Protein AF-A0A947EK44-F1 (afdb_monomer_lite)

Radius of gyration: 20.07 Å; chains: 1; bounding box: 46×28×64 Å

Secondary structure (DSSP, 8-state):
-----------------------SSTTS------HHHHHHHHHHHHHHHHHHHHHHHTT-SSEEEEESTTHHHHHHHHHHHH-HHHHTTEEEEEE--S--HHHHHHHHHHHHT-----

Structure (mmCIF, N/CA/C/O backbone):
data_AF-A0A947EK44-F1
#
_entry.id   AF-A0A947EK44-F1
#
loop_
_atom_site.group_PDB
_atom_site.id
_atom_site.type_symbol
_atom_site.label_atom_id
_atom_site.label_alt_id
_atom_site.label_comp_id
_atom_site.label_asym_id
_atom_site.label_entity_id
_atom_site.label_seq_id
_atom_site.pdbx_PDB_ins_code
_atom_site.Cartn_x
_atom_site.Cartn_y
_atom_site.Cartn_z
_atom_site.occupancy
_atom_site.B_iso_or_equiv
_atom_site.auth_seq_id
_atom_site.auth_comp_id
_atom_site.auth_asym_id
_atom_site.auth_atom_id
_atom_site.pdbx_PDB_model_num
ATOM 1 N N . GLU A 1 1 ? -4.230 0.847 24.234 1.00 43.66 1 GLU A N 1
ATOM 2 C CA . GLU A 1 1 ? -4.230 0.036 22.998 1.00 43.66 1 GLU A CA 1
ATOM 3 C C . GLU A 1 1 ? -3.005 0.388 22.162 1.00 43.66 1 GLU A C 1
ATOM 5 O O . GLU A 1 1 ? -2.639 1.557 22.119 1.00 43.66 1 GLU A O 1
ATOM 10 N N . HIS A 1 2 ? -2.313 -0.596 21.581 1.00 57.69 2 HIS A N 1
ATOM 11 C CA . HIS A 1 2 ? -1.052 -0.364 20.864 1.00 57.69 2 HIS A CA 1
ATOM 12 C C . HIS A 1 2 ? -1.294 -0.260 19.351 1.00 57.69 2 HIS A C 1
ATOM 14 O O . HIS A 1 2 ? -1.312 -1.266 18.647 1.00 57.69 2 HIS A O 1
ATOM 20 N N . GLU A 1 3 ? -1.455 0.964 18.844 1.00 69.44 3 GLU A N 1
ATOM 21 C CA . GLU A 1 3 ? -1.421 1.249 17.404 1.00 69.44 3 GLU A CA 1
ATOM 22 C C . GLU A 1 3 ? 0.027 1.082 16.899 1.00 69.44 3 GLU A C 1
ATOM 24 O O . GLU A 1 3 ? 0.910 1.863 17.261 1.00 69.44 3 GLU A O 1
ATOM 29 N N . LYS A 1 4 ? 0.303 0.056 16.080 1.00 79.12 4 LYS A N 1
ATOM 30 C CA . LYS A 1 4 ? 1.635 -0.176 15.497 1.00 79.12 4 LYS A CA 1
ATOM 31 C C . LYS A 1 4 ? 1.651 0.225 14.025 1.00 79.12 4 LYS A C 1
ATOM 33 O O . LYS A 1 4 ? 1.052 -0.444 13.189 1.00 79.12 4 LYS A O 1
ATOM 38 N N . MET A 1 5 ? 2.394 1.280 13.704 1.00 79.81 5 MET A N 1
ATOM 39 C CA . MET A 1 5 ? 2.702 1.656 12.325 1.00 79.81 5 MET A CA 1
ATOM 40 C C . MET A 1 5 ? 4.006 0.977 11.897 1.00 79.81 5 MET A C 1
ATOM 42 O O . MET A 1 5 ? 4.981 0.962 12.645 1.00 79.81 5 MET A O 1
ATOM 46 N N . THR A 1 6 ? 4.023 0.353 10.720 1.00 83.19 6 THR A N 1
ATOM 47 C CA . THR A 1 6 ? 5.231 -0.251 10.139 1.00 83.19 6 THR A CA 1
ATOM 48 C C . THR A 1 6 ? 5.376 0.241 8.710 1.00 83.19 6 THR A C 1
ATOM 50 O O . THR A 1 6 ? 4.473 0.057 7.897 1.00 83.19 6 THR A O 1
ATOM 53 N N . THR A 1 7 ? 6.515 0.860 8.416 1.00 83.38 7 THR A N 1
ATOM 54 C CA . THR A 1 7 ? 6.855 1.331 7.073 1.00 83.38 7 THR A CA 1
ATOM 55 C C . THR A 1 7 ? 7.659 0.251 6.363 1.00 83.38 7 THR A C 1
ATOM 57 O O . THR A 1 7 ? 8.645 -0.245 6.903 1.00 83.38 7 THR A O 1
ATOM 60 N N . ILE A 1 8 ? 7.225 -0.133 5.162 1.00 80.31 8 ILE A N 1
ATOM 61 C CA . ILE A 1 8 ? 7.930 -1.092 4.308 1.00 80.31 8 ILE A CA 1
ATOM 62 C C . ILE A 1 8 ? 8.448 -0.315 3.106 1.00 80.31 8 ILE A C 1
ATOM 64 O O . ILE A 1 8 ? 7.663 0.208 2.316 1.00 80.31 8 ILE A O 1
ATOM 68 N N . GLU A 1 9 ? 9.767 -0.227 2.970 1.00 77.88 9 GLU A N 1
ATOM 69 C CA . GLU A 1 9 ? 10.370 0.431 1.818 1.00 77.88 9 GLU A CA 1
ATOM 70 C C . GLU A 1 9 ? 10.200 -0.419 0.561 1.00 77.88 9 GLU A C 1
ATOM 72 O O . GLU A 1 9 ? 10.350 -1.645 0.574 1.00 77.88 9 GLU A O 1
ATOM 77 N N . SER A 1 10 ? 9.875 0.246 -0.545 1.00 71.00 10 SER A N 1
ATOM 78 C CA . SER A 1 10 ? 9.596 -0.441 -1.800 1.00 71.00 10 SER A CA 1
ATOM 79 C C . SER A 1 10 ? 10.839 -0.974 -2.503 1.00 71.00 10 SER A C 1
ATOM 81 O O . SER A 1 10 ? 10.707 -1.864 -3.344 1.00 71.00 10 SER A O 1
ATOM 83 N N . ASN A 1 11 ? 12.026 -0.466 -2.140 1.00 68.31 11 ASN A N 1
ATOM 84 C CA . ASN A 1 11 ? 13.328 -0.844 -2.699 1.00 68.31 11 ASN A CA 1
ATOM 85 C C . ASN A 1 11 ? 13.314 -0.956 -4.238 1.00 68.31 11 ASN A C 1
ATOM 87 O O . ASN A 1 11 ? 13.993 -1.803 -4.819 1.00 68.31 11 ASN A O 1
ATOM 91 N N . MET A 1 12 ? 12.500 -0.131 -4.908 1.00 69.12 12 MET A N 1
ATOM 92 C CA . MET A 1 12 ? 12.421 -0.107 -6.366 1.00 69.12 12 MET A CA 1
ATOM 93 C C . MET A 1 12 ? 13.581 0.729 -6.907 1.00 69.12 12 MET A C 1
ATOM 95 O O . MET A 1 12 ? 13.712 1.913 -6.588 1.00 69.12 12 MET A O 1
ATOM 99 N N . GLU A 1 13 ? 14.436 0.113 -7.722 1.00 64.06 13 GLU A N 1
ATOM 100 C CA . GLU A 1 13 ? 15.498 0.837 -8.420 1.00 64.06 13 GLU A CA 1
ATOM 101 C C . GLU A 1 13 ? 14.883 1.734 -9.498 1.00 64.06 13 GLU A C 1
ATOM 103 O O . GLU A 1 13 ? 14.397 1.240 -10.518 1.00 64.06 13 GLU A O 1
ATOM 108 N N . HIS A 1 14 ? 14.964 3.051 -9.310 1.00 59.47 14 HIS A N 1
ATOM 109 C CA . HIS A 1 14 ? 14.685 4.024 -10.364 1.00 59.47 14 HIS A CA 1
ATOM 110 C C . HIS A 1 14 ? 15.912 4.113 -11.274 1.00 59.47 14 HIS A C 1
ATOM 112 O O . HIS A 1 14 ? 16.811 4.930 -11.069 1.00 59.47 14 HIS A O 1
ATOM 118 N N . PHE A 1 15 ? 15.995 3.213 -12.250 1.00 56.78 15 PHE A N 1
ATOM 119 C CA . PHE A 1 15 ? 17.079 3.238 -13.219 1.00 56.78 15 PHE A CA 1
ATOM 120 C C . PHE A 1 15 ? 16.821 4.365 -14.221 1.00 56.78 15 PHE A C 1
ATOM 122 O O . PHE A 1 15 ? 16.092 4.200 -15.184 1.00 56.78 15 PHE A O 1
ATOM 129 N N . HIS A 1 16 ? 17.422 5.533 -14.017 1.00 55.88 16 HIS A N 1
ATOM 130 C CA . HIS A 1 16 ? 17.462 6.550 -15.063 1.00 55.88 16 HIS A CA 1
ATOM 131 C C . HIS A 1 16 ? 18.412 6.043 -16.154 1.00 55.88 16 HIS A C 1
ATOM 133 O O . HIS A 1 16 ? 19.608 5.928 -15.876 1.00 55.88 16 HIS A O 1
ATOM 139 N N . PRO A 1 17 ? 17.951 5.713 -17.376 1.00 55.00 17 PRO A N 1
ATOM 140 C CA . PRO A 1 17 ? 18.860 5.353 -18.451 1.00 55.00 17 PRO A CA 1
ATOM 141 C C . PRO A 1 17 ? 19.593 6.623 -18.912 1.00 55.00 17 PRO A C 1
ATOM 143 O O . PRO A 1 17 ? 19.262 7.232 -19.924 1.00 55.00 17 PRO A O 1
ATOM 146 N N . SER A 1 18 ? 20.603 7.059 -18.158 1.00 48.31 18 SER A N 1
ATOM 147 C CA . SER A 1 18 ? 21.544 8.098 -18.570 1.00 48.31 18 SER A CA 1
ATOM 148 C C . SER A 1 18 ? 22.551 7.470 -19.534 1.00 48.31 18 SER A C 1
ATOM 150 O O . SER A 1 18 ? 23.689 7.173 -19.178 1.00 48.31 18 SER A O 1
ATOM 152 N N . GLY A 1 19 ? 22.092 7.164 -20.745 1.00 48.62 19 GLY A N 1
ATOM 153 C CA . GLY A 1 19 ? 22.870 6.407 -21.717 1.00 48.62 19 GLY A CA 1
ATOM 154 C C . GLY A 1 19 ? 22.330 6.574 -23.126 1.00 48.62 19 GLY A C 1
ATOM 155 O O . GLY A 1 19 ? 21.900 5.607 -23.745 1.00 48.62 19 GLY A O 1
ATOM 156 N N . GLY A 1 20 ? 22.346 7.805 -23.639 1.00 49.94 20 GLY A N 1
ATOM 157 C CA . GLY A 1 20 ? 22.209 8.023 -25.073 1.00 49.94 20 GLY A CA 1
ATOM 158 C C . GLY A 1 20 ? 23.393 7.369 -25.782 1.00 49.94 20 GLY A C 1
ATOM 159 O O . GLY A 1 20 ? 24.534 7.792 -25.602 1.00 49.94 20 GLY A O 1
ATOM 160 N N . SER A 1 21 ? 23.138 6.320 -26.565 1.00 48.97 21 SER A N 1
ATOM 161 C CA . SER A 1 21 ? 24.151 5.741 -27.447 1.00 48.97 21 SER A CA 1
ATOM 162 C C . SER A 1 21 ? 24.421 6.743 -28.568 1.00 48.97 21 SER A C 1
ATOM 164 O O . SER A 1 21 ? 23.710 6.792 -29.569 1.00 48.97 21 SER A O 1
ATOM 166 N N . GLY A 1 22 ? 25.405 7.618 -28.366 1.00 48.66 22 GLY A N 1
ATOM 167 C CA . GLY A 1 22 ? 25.953 8.434 -29.437 1.00 48.66 22 GLY A CA 1
ATOM 168 C C . GLY A 1 22 ? 26.691 7.513 -30.398 1.00 48.66 22 GLY A C 1
ATOM 169 O O . GLY A 1 22 ? 27.850 7.170 -30.170 1.00 48.66 22 GLY A O 1
ATOM 170 N N . THR A 1 23 ? 26.029 7.074 -31.466 1.00 53.22 23 THR A N 1
ATOM 171 C CA . THR A 1 23 ? 26.729 6.426 -32.572 1.00 53.22 23 THR A CA 1
ATOM 172 C C . THR A 1 23 ? 27.748 7.417 -33.137 1.00 53.22 23 THR A C 1
ATOM 174 O O . THR A 1 23 ? 27.433 8.586 -33.347 1.00 53.22 23 THR A O 1
ATOM 177 N N . ARG A 1 24 ? 28.976 6.966 -33.434 1.00 53.28 24 ARG A N 1
ATOM 178 C CA . ARG A 1 24 ? 30.007 7.793 -34.105 1.00 53.28 24 ARG A CA 1
ATOM 179 C C . ARG A 1 24 ? 29.542 8.380 -35.451 1.00 53.28 24 ARG A C 1
ATOM 181 O O . ARG A 1 24 ? 30.167 9.308 -35.954 1.00 53.28 24 ARG A O 1
ATOM 188 N N . PHE A 1 25 ? 28.451 7.863 -36.017 1.00 54.03 25 PHE A N 1
ATOM 189 C CA . PHE A 1 25 ? 27.793 8.380 -37.210 1.00 54.03 25 PHE A CA 1
ATOM 190 C C . PHE A 1 25 ? 26.606 9.277 -36.834 1.00 54.03 25 PHE A C 1
ATOM 192 O O . PHE A 1 25 ? 25.641 8.819 -36.222 1.00 54.03 25 PHE A O 1
ATOM 199 N N . LYS A 1 26 ? 26.676 10.556 -37.227 1.00 52.41 26 LYS A N 1
ATOM 200 C CA . LYS A 1 26 ? 25.555 11.506 -37.175 1.00 52.41 26 LYS A CA 1
ATOM 201 C C . LYS A 1 26 ? 24.485 11.064 -38.189 1.00 52.41 26 LYS A C 1
ATOM 203 O O . LYS A 1 26 ? 24.627 11.376 -39.365 1.00 52.41 26 LYS A O 1
ATOM 208 N N . GLY A 1 27 ? 23.451 10.334 -37.755 1.00 55.91 27 GLY A N 1
ATOM 209 C CA . GLY A 1 27 ? 22.253 10.077 -38.577 1.00 55.91 27 GLY A CA 1
ATOM 210 C C . GLY A 1 27 ? 21.755 8.630 -38.704 1.00 55.91 27 GLY A C 1
ATOM 211 O O . GLY A 1 27 ? 20.878 8.389 -39.527 1.00 55.91 27 GLY A O 1
ATOM 212 N N . GLY A 1 28 ? 22.274 7.666 -37.936 1.00 57.69 28 GLY A N 1
ATOM 213 C CA .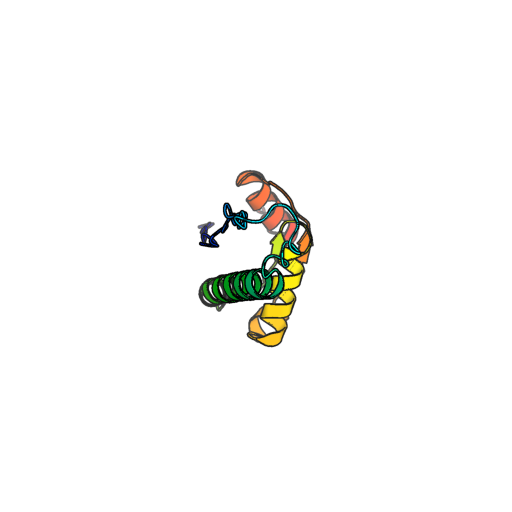 GLY A 1 28 ? 21.655 6.332 -37.859 1.00 57.69 28 GLY A CA 1
ATOM 214 C C . GLY A 1 28 ? 20.344 6.365 -37.057 1.00 57.69 28 GLY A C 1
ATOM 215 O O . GLY A 1 28 ? 20.214 7.237 -36.193 1.00 57.69 28 GLY A O 1
ATOM 216 N N . PRO A 1 29 ? 19.381 5.451 -37.295 1.00 59.12 29 PRO A N 1
ATOM 217 C CA . PRO A 1 29 ? 18.209 5.323 -36.437 1.00 59.12 29 PRO A CA 1
ATOM 218 C C . PRO A 1 29 ? 18.687 5.139 -34.997 1.00 59.12 29 PRO A C 1
ATOM 220 O O . PRO A 1 29 ? 19.404 4.188 -34.686 1.00 59.12 29 PRO A O 1
ATOM 223 N N . GLN A 1 30 ? 18.355 6.101 -34.138 1.00 55.97 30 GLN A N 1
ATOM 224 C CA . GLN A 1 30 ? 18.584 6.014 -32.704 1.00 55.97 30 GLN A CA 1
ATOM 225 C C . GLN A 1 30 ? 17.615 4.944 -32.197 1.00 55.97 30 GLN A C 1
ATOM 227 O O . GLN A 1 30 ? 16.485 5.259 -31.829 1.00 55.97 30 GLN A O 1
ATOM 232 N N . ASP A 1 31 ? 18.016 3.676 -32.309 1.00 50.19 31 ASP A N 1
ATOM 233 C CA . ASP A 1 31 ? 17.162 2.533 -32.016 1.00 50.19 31 ASP A CA 1
ATOM 234 C C . ASP A 1 31 ? 16.758 2.568 -30.542 1.00 50.19 31 ASP A C 1
ATOM 236 O O . ASP A 1 31 ? 17.542 2.288 -29.632 1.00 50.19 31 ASP A O 1
ATOM 240 N N . VAL A 1 32 ? 15.528 3.047 -30.373 1.00 55.56 32 VAL A N 1
ATOM 241 C CA . VAL A 1 32 ? 14.521 2.737 -29.369 1.00 55.56 32 VAL A CA 1
ATOM 242 C C . VAL A 1 32 ? 15.120 2.070 -28.137 1.00 55.56 32 VAL A C 1
ATOM 244 O O . VAL A 1 32 ? 15.381 0.864 -28.102 1.00 55.56 32 VAL A O 1
ATOM 247 N N . VAL A 1 33 ? 15.334 2.888 -27.104 1.00 57.03 33 VAL A N 1
ATOM 248 C CA . VAL A 1 33 ? 15.591 2.411 -25.744 1.00 57.03 33 VAL A CA 1
ATOM 249 C C . VAL A 1 33 ? 14.599 1.280 -25.470 1.00 57.03 33 VAL A C 1
ATOM 251 O O . VAL A 1 33 ? 13.438 1.371 -25.855 1.00 57.03 33 VAL A O 1
ATOM 254 N N . GLN A 1 34 ? 15.084 0.165 -24.920 1.00 57.19 34 GLN A N 1
ATOM 255 C CA . GLN A 1 34 ? 14.321 -1.073 -24.729 1.00 57.19 34 GLN A CA 1
ATOM 256 C C . GLN A 1 34 ? 13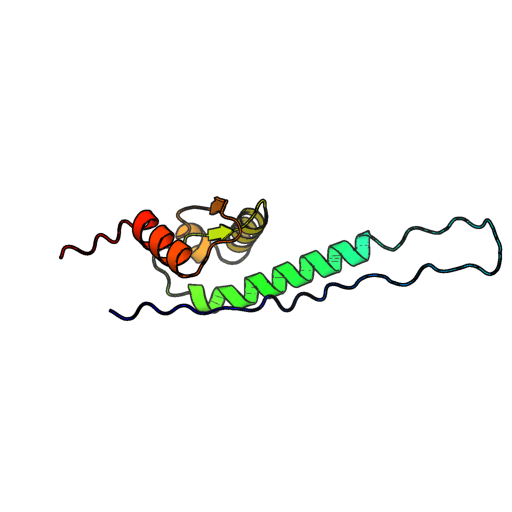.212 -0.886 -23.673 1.00 57.19 34 GLN A C 1
ATOM 258 O O . GLN A 1 34 ? 13.243 -1.517 -22.615 1.00 57.19 34 GLN A O 1
ATOM 263 N N . ASP A 1 35 ? 12.228 -0.035 -23.960 1.00 57.94 35 ASP A N 1
ATOM 264 C CA . ASP A 1 35 ? 11.134 0.373 -23.079 1.00 57.94 35 ASP A CA 1
ATOM 265 C C . ASP A 1 35 ? 10.365 -0.848 -22.574 1.00 57.94 35 ASP A C 1
ATOM 267 O O . ASP A 1 35 ? 9.993 -0.920 -21.406 1.00 57.94 35 ASP A O 1
ATOM 271 N N . SER A 1 36 ? 10.224 -1.876 -23.418 1.00 63.44 36 SER A N 1
ATOM 272 C CA . SER A 1 36 ? 9.615 -3.154 -23.044 1.00 63.44 36 SER A CA 1
ATOM 273 C C . SER A 1 36 ? 10.364 -3.859 -21.910 1.00 63.44 36 SER A C 1
ATOM 275 O O . SER A 1 36 ? 9.732 -4.298 -20.951 1.00 63.44 36 SER A O 1
ATOM 277 N N . LYS A 1 37 ? 11.704 -3.929 -21.963 1.00 66.12 37 LYS A N 1
ATOM 278 C CA . LYS A 1 37 ? 12.499 -4.560 -20.892 1.00 66.12 37 LYS A CA 1
ATOM 279 C C . LYS A 1 37 ? 12.471 -3.736 -19.611 1.00 66.12 37 LYS A C 1
ATOM 281 O O . LYS A 1 37 ? 12.444 -4.297 -18.517 1.00 66.12 37 LYS A O 1
ATOM 286 N N . TYR A 1 38 ? 12.465 -2.412 -19.747 1.00 66.75 38 TYR A N 1
ATOM 287 C CA . TYR A 1 38 ? 12.364 -1.505 -18.611 1.00 66.75 38 TYR A CA 1
ATOM 288 C C . TYR A 1 38 ? 11.022 -1.676 -17.883 1.00 66.75 38 TYR A C 1
ATOM 290 O O . TYR A 1 38 ? 10.982 -1.895 -16.672 1.00 66.75 38 TYR A O 1
ATOM 298 N N . LEU A 1 39 ? 9.930 -1.703 -18.649 1.00 71.19 39 LEU A N 1
ATOM 299 C CA . LEU A 1 39 ? 8.576 -1.904 -18.143 1.00 71.19 39 LEU A CA 1
ATOM 300 C C . LEU A 1 39 ? 8.387 -3.287 -17.500 1.00 71.19 39 LEU A C 1
ATOM 302 O O . LEU A 1 39 ? 7.667 -3.427 -16.510 1.00 71.19 39 LEU A O 1
ATOM 306 N N . GLU A 1 40 ? 9.007 -4.332 -18.052 1.00 75.50 40 GLU A N 1
ATOM 307 C CA . GLU A 1 40 ? 8.998 -5.669 -17.450 1.00 75.50 40 GLU A CA 1
ATOM 308 C C . GLU A 1 40 ? 9.717 -5.699 -16.098 1.00 75.50 40 GLU A C 1
ATOM 310 O O . GLU A 1 40 ? 9.172 -6.254 -15.137 1.00 75.50 40 GLU A O 1
ATOM 315 N N . LYS A 1 41 ? 10.884 -5.049 -15.987 1.00 76.81 41 LYS A N 1
ATOM 316 C CA . LYS A 1 41 ? 11.627 -4.950 -14.722 1.00 76.81 41 LYS A CA 1
ATOM 317 C C . LYS A 1 41 ? 10.820 -4.193 -13.663 1.00 76.81 41 LYS A C 1
ATOM 319 O O . LYS A 1 41 ? 10.705 -4.681 -12.540 1.00 76.81 41 LYS A O 1
ATOM 324 N N . GLU A 1 42 ? 10.192 -3.075 -14.022 1.00 77.75 42 GLU A N 1
ATOM 325 C CA . GLU A 1 42 ? 9.319 -2.298 -13.126 1.00 77.75 42 GLU A CA 1
ATOM 326 C C . GLU A 1 42 ? 8.130 -3.142 -12.624 1.00 77.75 42 GLU A C 1
ATOM 328 O O . GLU A 1 42 ? 7.878 -3.253 -11.420 1.00 77.75 42 GLU A O 1
ATOM 333 N N . LYS A 1 43 ? 7.431 -3.841 -13.530 1.00 78.50 43 LYS A N 1
ATOM 334 C CA . LYS A 1 43 ? 6.343 -4.769 -13.166 1.00 78.50 43 LYS A CA 1
ATOM 335 C C . LYS A 1 43 ? 6.816 -5.855 -12.202 1.00 78.50 43 LYS A C 1
ATOM 337 O O . LYS A 1 43 ? 6.087 -6.217 -11.274 1.00 78.50 43 LYS A O 1
ATOM 342 N N . GLN A 1 44 ? 8.014 -6.393 -12.420 1.00 81.25 44 GLN A N 1
ATOM 343 C CA . GLN A 1 44 ? 8.586 -7.413 -11.552 1.00 81.25 44 GLN A CA 1
ATOM 344 C C . GLN A 1 44 ? 8.942 -6.846 -10.173 1.00 81.25 44 GLN A C 1
ATOM 346 O O . GLN A 1 44 ? 8.613 -7.483 -9.172 1.00 81.25 44 GLN A O 1
ATOM 351 N N . GLN A 1 45 ? 9.515 -5.642 -10.097 1.00 81.62 45 GLN A N 1
ATOM 352 C CA . GLN A 1 45 ? 9.795 -4.952 -8.833 1.00 81.62 45 GLN A CA 1
ATOM 353 C C . GLN A 1 45 ? 8.513 -4.716 -8.023 1.00 81.62 45 GLN A C 1
ATOM 355 O O . GLN A 1 45 ? 8.453 -5.091 -6.851 1.00 81.62 45 GLN A O 1
ATOM 360 N N . HIS A 1 46 ? 7.441 -4.227 -8.655 1.00 80.62 46 HIS A N 1
ATOM 361 C CA . HIS A 1 46 ? 6.134 -4.097 -8.001 1.00 80.62 46 HIS A CA 1
ATOM 362 C C . HIS A 1 46 ? 5.616 -5.431 -7.456 1.00 80.62 46 HIS A C 1
ATOM 364 O O . HIS A 1 46 ? 5.106 -5.501 -6.340 1.00 80.62 46 HIS A O 1
ATOM 370 N N . LYS A 1 47 ? 5.762 -6.511 -8.230 1.00 81.44 47 LYS A N 1
ATOM 371 C CA . LYS A 1 47 ? 5.341 -7.854 -7.815 1.00 81.44 47 LYS A CA 1
ATOM 372 C C . LYS A 1 47 ? 6.111 -8.335 -6.581 1.00 81.44 47 LYS A C 1
ATOM 374 O O . LYS A 1 47 ? 5.514 -8.942 -5.693 1.00 81.44 47 LYS A O 1
ATOM 379 N N . VAL A 1 48 ? 7.419 -8.085 -6.533 1.00 84.50 48 VAL A N 1
ATOM 380 C CA . VAL A 1 48 ? 8.275 -8.432 -5.389 1.00 84.50 48 VAL A CA 1
ATOM 381 C C . VAL A 1 48 ? 7.861 -7.636 -4.153 1.00 84.50 48 VAL A C 1
ATOM 383 O O . VAL A 1 48 ? 7.678 -8.230 -3.092 1.00 84.50 48 VAL A O 1
ATOM 386 N N . TYR A 1 49 ? 7.619 -6.334 -4.306 1.00 83.81 49 TYR A N 1
ATOM 387 C CA . TYR A 1 49 ? 7.145 -5.477 -3.223 1.00 83.81 49 TYR A CA 1
ATOM 388 C C . TYR A 1 49 ? 5.786 -5.929 -2.665 1.00 83.81 49 TYR A C 1
ATOM 390 O O . TYR A 1 49 ? 5.616 -6.104 -1.464 1.00 83.81 49 TYR A O 1
ATOM 398 N N . PHE A 1 50 ? 4.814 -6.231 -3.523 1.00 83.00 50 PHE A N 1
ATOM 399 C CA . PHE A 1 50 ? 3.515 -6.730 -3.060 1.00 83.00 50 PHE A CA 1
ATOM 400 C C . PHE A 1 50 ? 3.615 -8.071 -2.329 1.00 83.00 50 PHE A C 1
ATOM 402 O O . PHE A 1 50 ? 2.884 -8.320 -1.366 1.00 83.00 50 PHE A O 1
ATOM 409 N N . ARG A 1 51 ? 4.560 -8.923 -2.737 1.00 82.50 51 ARG A N 1
ATOM 410 C CA . ARG A 1 51 ? 4.833 -10.189 -2.057 1.00 82.50 51 ARG A CA 1
ATOM 411 C C . ARG A 1 51 ? 5.457 -9.987 -0.675 1.00 82.50 51 ARG A C 1
ATOM 413 O O . ARG A 1 51 ? 5.156 -10.787 0.207 1.00 82.50 51 ARG A O 1
ATOM 420 N N . SER A 1 52 ? 6.288 -8.963 -0.470 1.00 84.69 52 SER A N 1
ATOM 421 C CA . SER A 1 52 ? 6.882 -8.691 0.847 1.00 84.69 52 SER A CA 1
ATOM 422 C 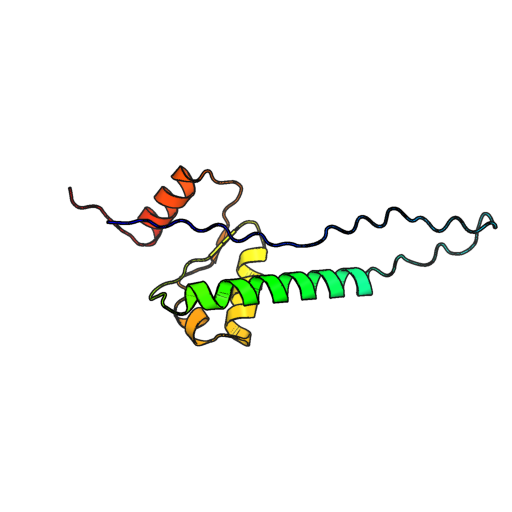C . SER A 1 52 ? 5.859 -8.165 1.856 1.00 84.69 52 SER A C 1
ATOM 424 O O . SER A 1 52 ? 6.023 -8.402 3.047 1.00 84.69 52 SER A O 1
ATOM 426 N N . ILE A 1 53 ? 4.769 -7.540 1.395 1.00 83.62 53 ILE A N 1
ATOM 427 C CA . ILE A 1 53 ? 3.678 -7.051 2.254 1.00 83.62 53 ILE A CA 1
ATOM 428 C C . ILE A 1 53 ? 2.769 -8.199 2.736 1.00 83.62 53 ILE A C 1
ATOM 430 O O . ILE A 1 53 ? 2.294 -8.185 3.871 1.00 83.62 53 ILE A O 1
ATOM 434 N N . ALA A 1 54 ? 2.532 -9.220 1.906 1.00 79.94 54 ALA A N 1
ATOM 435 C CA . ALA A 1 54 ? 1.559 -10.283 2.191 1.00 79.94 54 ALA A CA 1
ATOM 436 C C . ALA A 1 54 ? 1.731 -11.008 3.554 1.00 79.94 54 ALA A C 1
ATOM 438 O O . ALA A 1 54 ? 0.714 -11.267 4.203 1.00 79.94 54 ALA A O 1
ATOM 439 N N . PRO A 1 55 ? 2.951 -11.322 4.043 1.00 83.19 55 PRO A N 1
ATOM 440 C CA . PRO A 1 55 ? 3.155 -11.918 5.366 1.00 83.19 55 PRO A CA 1
ATOM 441 C C . PRO A 1 55 ? 2.633 -11.058 6.520 1.00 83.19 55 PRO A C 1
ATOM 443 O O . PRO A 1 55 ? 2.076 -11.606 7.467 1.00 83.19 55 PRO A O 1
ATOM 446 N N . TYR A 1 56 ? 2.753 -9.730 6.425 1.00 82.19 56 TYR A N 1
ATOM 447 C CA . TYR A 1 56 ? 2.269 -8.800 7.450 1.00 82.19 56 TYR A CA 1
ATOM 448 C C . TYR A 1 56 ? 0.738 -8.744 7.504 1.00 82.19 56 TYR A C 1
ATOM 450 O O . TYR A 1 56 ? 0.163 -8.454 8.547 1.00 82.19 56 TYR A O 1
ATOM 458 N N . LEU A 1 57 ? 0.075 -9.068 6.390 1.00 81.81 57 LEU A N 1
ATOM 459 C CA . LEU A 1 57 ? -1.381 -9.026 6.263 1.00 81.81 57 LEU A CA 1
ATOM 460 C C . LEU A 1 57 ? -2.067 -10.361 6.587 1.00 81.81 57 LEU A C 1
ATOM 462 O O . LEU A 1 57 ? -3.286 -10.388 6.733 1.00 81.81 57 LEU A O 1
ATOM 466 N N . LYS A 1 58 ? -1.327 -11.475 6.716 1.00 77.62 58 LYS A N 1
ATOM 467 C CA . LYS A 1 58 ? -1.906 -12.825 6.900 1.00 77.62 58 LYS A CA 1
ATOM 468 C C . LYS A 1 58 ? -2.862 -12.947 8.097 1.00 77.62 58 LYS A C 1
ATOM 470 O O . LYS A 1 58 ? -3.778 -13.763 8.040 1.00 77.62 58 LYS A O 1
ATOM 475 N N . GLY A 1 59 ? -2.670 -12.146 9.144 1.00 78.00 59 GLY A N 1
ATOM 476 C CA . GLY A 1 59 ? -3.523 -12.123 10.338 1.00 78.00 59 GLY A CA 1
ATOM 477 C C . GLY A 1 59 ? -4.617 -11.053 10.339 1.00 78.00 59 GLY A C 1
ATOM 478 O O . GLY A 1 59 ? -5.402 -11.007 11.279 1.00 78.00 59 GLY A O 1
ATOM 479 N N . ALA A 1 60 ? -4.689 -10.188 9.323 1.00 80.88 60 ALA A N 1
ATOM 480 C CA . ALA A 1 60 ? -5.677 -9.115 9.298 1.00 80.88 60 ALA A CA 1
ATOM 481 C C . ALA A 1 60 ? -7.095 -9.690 9.147 1.00 80.88 60 ALA A C 1
ATOM 483 O O . ALA A 1 60 ? -7.298 -10.627 8.370 1.00 80.88 60 ALA A O 1
ATOM 484 N N . HIS A 1 61 ? -8.069 -9.143 9.876 1.00 82.19 61 HIS A N 1
ATOM 485 C CA . HIS A 1 61 ? -9.494 -9.451 9.694 1.00 82.19 61 HIS A CA 1
ATOM 486 C C . HIS A 1 61 ? -10.119 -8.586 8.602 1.00 82.19 61 HIS A C 1
ATOM 488 O O . HIS A 1 61 ? -10.889 -9.088 7.788 1.00 82.19 61 HIS A O 1
ATOM 494 N N . GLU A 1 62 ? -9.720 -7.320 8.548 1.00 84.75 62 GLU A N 1
ATOM 495 C CA . GLU A 1 62 ? -10.184 -6.342 7.575 1.00 84.75 62 GLU A CA 1
ATOM 496 C C . GLU A 1 62 ? -8.972 -5.622 6.981 1.00 84.75 62 GLU A C 1
ATOM 498 O O . GLU A 1 62 ? -7.978 -5.376 7.667 1.00 84.75 62 GLU A O 1
ATOM 503 N N . LEU A 1 63 ? -9.035 -5.321 5.686 1.00 87.75 63 LEU A N 1
ATOM 504 C CA . LEU A 1 63 ? -7.959 -4.674 4.946 1.00 87.75 63 LEU A CA 1
ATOM 505 C C . LEU A 1 63 ? -8.516 -3.487 4.162 1.00 87.75 63 LEU A C 1
ATOM 507 O O . LEU A 1 63 ? -9.539 -3.604 3.494 1.00 87.75 63 LEU A O 1
ATOM 511 N N . ALA A 1 64 ? -7.811 -2.363 4.195 1.00 87.75 64 ALA A N 1
ATOM 512 C CA . ALA A 1 64 ? -8.084 -1.207 3.353 1.00 87.75 64 ALA A CA 1
ATOM 513 C C . ALA A 1 64 ? -6.782 -0.754 2.691 1.00 87.75 64 ALA A C 1
ATOM 515 O O . ALA A 1 64 ? -5.725 -0.757 3.327 1.00 87.75 64 ALA A O 1
ATOM 516 N N . ILE A 1 65 ? -6.847 -0.408 1.406 1.00 88.50 65 ILE A N 1
ATOM 517 C CA . ILE A 1 65 ? -5.686 0.056 0.644 1.00 88.50 65 ILE A CA 1
ATOM 518 C C . ILE A 1 65 ? -5.879 1.533 0.334 1.00 88.50 65 ILE A C 1
ATOM 520 O O . ILE A 1 65 ? -6.819 1.903 -0.364 1.00 88.50 65 ILE A O 1
ATOM 524 N N . PHE A 1 66 ? -4.944 2.354 0.799 1.00 86.75 66 PHE A N 1
ATOM 525 C CA . PHE A 1 66 ? -4.885 3.778 0.493 1.00 86.75 66 PHE A CA 1
ATOM 526 C C . PHE A 1 66 ? -3.642 4.049 -0.337 1.00 86.75 66 PHE A C 1
ATOM 528 O O . PHE A 1 66 ? -2.547 3.605 0.014 1.00 86.75 66 PHE A O 1
ATOM 535 N N . GLY A 1 67 ? -3.791 4.761 -1.446 1.00 81.25 67 GLY A N 1
ATOM 536 C CA . GLY A 1 67 ? -2.622 5.176 -2.204 1.00 81.25 67 GLY A CA 1
ATOM 537 C C . GLY A 1 67 ? -2.935 6.038 -3.416 1.00 81.25 67 GLY A C 1
ATOM 538 O O . GLY A 1 67 ? -4.091 6.135 -3.841 1.00 81.25 67 GLY A O 1
ATOM 539 N N . PRO A 1 68 ? -1.898 6.655 -3.995 1.00 77.81 68 PRO A N 1
ATOM 540 C CA . PRO A 1 68 ? -2.070 7.543 -5.124 1.00 77.81 68 PRO A CA 1
ATOM 541 C C . PRO A 1 68 ? -2.448 6.753 -6.384 1.00 77.81 68 PRO A C 1
ATOM 543 O O . PRO A 1 68 ? -1.872 5.708 -6.714 1.00 77.81 68 PRO A O 1
ATOM 546 N N . ALA A 1 69 ? -3.424 7.293 -7.113 1.00 76.94 69 ALA A N 1
ATOM 547 C CA . ALA A 1 69 ? -3.826 6.865 -8.450 1.00 76.94 69 ALA A CA 1
ATOM 548 C C . ALA A 1 69 ? -4.146 5.358 -8.591 1.00 76.94 69 ALA A C 1
ATOM 550 O O . ALA A 1 69 ? -5.128 4.869 -8.036 1.00 76.94 69 ALA A O 1
ATOM 551 N N . GLN A 1 70 ? -3.379 4.636 -9.419 1.00 79.38 70 GLN A N 1
ATOM 552 C CA . GLN A 1 70 ? -3.656 3.246 -9.807 1.00 79.38 70 GLN A CA 1
ATOM 553 C C . GLN A 1 70 ? -2.891 2.207 -8.979 1.00 79.38 70 GLN A C 1
ATOM 555 O O . GLN A 1 70 ? -3.150 1.010 -9.120 1.00 79.38 70 GLN A O 1
ATOM 560 N N . THR A 1 71 ? -1.951 2.620 -8.127 1.00 82.31 71 THR A N 1
ATOM 561 C CA . THR A 1 71 ? -1.085 1.687 -7.391 1.00 82.31 71 THR A CA 1
ATOM 562 C C . THR A 1 71 ? -1.898 0.783 -6.469 1.00 82.31 71 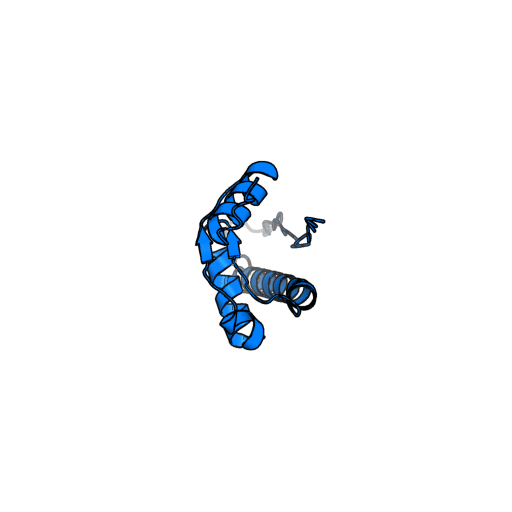THR A C 1
ATOM 564 O O . THR A 1 71 ? -1.701 -0.433 -6.477 1.00 82.31 71 THR A O 1
ATOM 567 N N . GLY A 1 72 ? -2.885 1.346 -5.764 1.00 84.81 72 GLY A N 1
ATOM 568 C CA . GLY A 1 72 ? -3.791 0.568 -4.918 1.00 84.81 72 GLY A CA 1
ATOM 569 C C . GLY A 1 72 ? -4.601 -0.464 -5.709 1.00 84.81 72 GLY A C 1
ATOM 570 O O . GLY A 1 72 ? -4.692 -1.623 -5.312 1.00 84.81 72 GLY A O 1
ATOM 571 N N . MET A 1 73 ? -5.103 -0.090 -6.892 1.00 86.00 73 MET A N 1
ATOM 572 C CA . MET A 1 73 ? -5.831 -1.013 -7.774 1.00 86.00 73 MET A CA 1
ATOM 573 C C . MET A 1 73 ? -4.932 -2.138 -8.300 1.00 86.00 73 MET A C 1
ATOM 575 O O . MET A 1 73 ? -5.362 -3.288 -8.390 1.00 86.00 73 MET A O 1
ATOM 579 N N . ARG A 1 74 ? -3.675 -1.829 -8.650 1.00 86.56 74 ARG A N 1
ATOM 580 C CA . ARG A 1 74 ? -2.687 -2.837 -9.067 1.00 86.56 74 ARG A CA 1
ATOM 581 C C . ARG A 1 74 ? -2.400 -3.824 -7.938 1.00 86.56 74 ARG A C 1
ATOM 583 O O . ARG A 1 74 ? -2.315 -5.023 -8.203 1.00 86.56 74 ARG A O 1
ATOM 590 N N . PHE A 1 75 ? -2.300 -3.341 -6.700 1.00 85.81 75 PHE A N 1
ATOM 591 C CA . PHE A 1 75 ? -2.116 -4.203 -5.537 1.00 85.81 75 PHE A CA 1
ATOM 592 C C . PHE A 1 75 ? -3.343 -5.082 -5.280 1.00 85.81 75 PHE A C 1
ATOM 594 O O . PHE A 1 75 ? -3.187 -6.287 -5.111 1.00 85.81 75 PHE A O 1
ATOM 601 N N . ALA A 1 76 ? -4.558 -4.534 -5.361 1.00 87.50 76 ALA A N 1
ATOM 602 C CA . ALA A 1 76 ? -5.790 -5.310 -5.218 1.00 87.50 76 ALA A CA 1
ATOM 603 C C . ALA A 1 76 ? -5.886 -6.446 -6.253 1.00 87.50 76 ALA A C 1
ATOM 605 O O . ALA A 1 76 ? -6.114 -7.592 -5.876 1.00 87.50 76 ALA A O 1
ATOM 606 N N . LYS A 1 77 ? -5.592 -6.172 -7.533 1.00 88.50 77 LYS A N 1
ATOM 607 C CA . LYS A 1 77 ? -5.514 -7.209 -8.584 1.00 88.50 77 LYS A CA 1
ATOM 608 C C . LYS A 1 77 ? -4.419 -8.245 -8.316 1.00 88.50 77 LYS A C 1
ATOM 610 O O . LYS A 1 77 ? -4.562 -9.420 -8.651 1.00 88.50 77 LYS A O 1
ATOM 615 N N . HIS A 1 78 ? -3.295 -7.824 -7.736 1.00 87.06 78 HIS A N 1
ATOM 616 C CA . HIS A 1 78 ? -2.242 -8.748 -7.325 1.00 87.06 78 HIS A CA 1
ATOM 617 C C . HIS A 1 78 ? -2.720 -9.656 -6.180 1.00 87.06 78 HIS A C 1
ATOM 619 O O . HIS A 1 78 ? -2.513 -10.867 -6.235 1.00 87.06 78 HIS A O 1
ATOM 625 N N . LEU A 1 79 ? -3.399 -9.103 -5.172 1.00 86.50 79 LEU A N 1
ATOM 626 C CA . LEU A 1 79 ? -3.990 -9.878 -4.082 1.00 86.50 79 LEU A CA 1
ATOM 627 C C . LEU A 1 79 ? -5.053 -10.848 -4.597 1.00 86.50 79 LEU A C 1
ATOM 629 O O . LEU A 1 79 ? -5.013 -12.013 -4.230 1.00 86.50 79 LEU A O 1
ATOM 633 N N . GLU A 1 80 ? -5.928 -10.416 -5.501 1.00 88.00 80 GLU A N 1
ATOM 634 C CA . GLU A 1 80 ? -6.936 -11.275 -6.132 1.00 88.00 80 GLU A CA 1
ATOM 635 C C . GLU A 1 80 ? -6.298 -12.505 -6.801 1.00 88.00 80 GLU A C 1
ATOM 637 O O . GLU A 1 80 ? -6.736 -13.633 -6.585 1.00 88.00 80 GLU A O 1
ATOM 642 N N . ARG A 1 81 ? -5.210 -12.306 -7.560 1.00 87.31 81 ARG A N 1
ATOM 643 C CA . ARG A 1 81 ? -4.541 -13.388 -8.300 1.00 87.31 81 ARG A CA 1
ATOM 644 C C . ARG A 1 81 ? -3.691 -14.317 -7.425 1.00 87.31 81 ARG A C 1
ATOM 646 O O . ARG A 1 81 ? -3.580 -15.494 -7.754 1.00 87.31 81 ARG A O 1
ATOM 653 N N . TYR A 1 82 ? -3.039 -13.806 -6.378 1.00 83.69 82 TYR A N 1
ATOM 654 C CA . TYR A 1 82 ? -2.052 -14.579 -5.602 1.00 83.69 82 TYR A CA 1
ATOM 655 C C . TYR A 1 82 ? -2.489 -14.914 -4.171 1.00 83.69 82 TYR A C 1
ATOM 657 O O . TYR A 1 82 ? -1.967 -15.862 -3.594 1.00 83.69 82 TYR A O 1
ATOM 665 N N . ASN A 1 83 ? -3.407 -14.147 -3.580 1.00 81.75 83 ASN A N 1
ATOM 666 C CA . ASN A 1 83 ? -3.826 -14.264 -2.182 1.00 81.75 83 ASN A CA 1
ATOM 667 C C . ASN A 1 83 ? -5.323 -13.946 -2.017 1.00 81.75 83 ASN A C 1
ATOM 669 O O . ASN A 1 83 ? -5.698 -12.946 -1.399 1.00 81.75 83 ASN A O 1
ATOM 673 N N . TYR A 1 84 ? -6.182 -14.836 -2.517 1.00 84.25 84 TYR A N 1
ATOM 674 C CA . TYR A 1 84 ? -7.639 -14.669 -2.454 1.00 84.25 84 TYR A CA 1
ATOM 675 C C . TYR A 1 84 ? -8.168 -14.417 -1.028 1.00 84.25 84 TYR A C 1
ATOM 677 O O . TYR A 1 84 ? -9.038 -13.578 -0.837 1.00 84.25 84 TYR A O 1
ATOM 685 N N . MET A 1 85 ? -7.586 -15.062 -0.007 1.00 84.62 85 MET A N 1
ATOM 686 C CA . MET A 1 85 ? -7.980 -14.865 1.401 1.00 84.62 85 MET A CA 1
ATOM 687 C C . MET A 1 85 ? -7.740 -13.440 1.922 1.00 84.62 85 MET A C 1
ATOM 689 O O . MET A 1 85 ? -8.402 -13.013 2.862 1.00 84.62 85 MET A O 1
ATOM 693 N N . LEU A 1 86 ? -6.759 -12.722 1.368 1.00 84.88 86 LEU A N 1
ATOM 694 C CA . LEU A 1 86 ? -6.522 -11.315 1.701 1.00 84.88 86 LEU A CA 1
ATOM 695 C C . LEU A 1 86 ? -7.458 -10.414 0.900 1.00 84.88 86 LEU A C 1
ATOM 697 O O . LEU A 1 86 ? -7.970 -9.434 1.430 1.00 84.88 86 LEU A O 1
ATOM 701 N N . PHE A 1 87 ? -7.710 -10.773 -0.360 1.00 86.44 87 PHE A N 1
ATOM 702 C CA . PHE A 1 87 ? -8.636 -10.049 -1.220 1.00 86.44 87 PHE A CA 1
ATOM 703 C C . PHE A 1 87 ? -10.078 -10.096 -0.696 1.00 86.44 87 PHE A C 1
ATOM 705 O O . PHE A 1 87 ? -10.744 -9.071 -0.679 1.00 86.44 87 PHE A O 1
ATOM 712 N N . SER A 1 88 ? -10.542 -11.232 -0.165 1.00 86.62 88 SER A N 1
ATOM 713 C CA . SER A 1 88 ? -11.885 -11.344 0.426 1.00 86.62 88 SER A CA 1
ATOM 714 C C . SER A 1 88 ? -12.090 -10.465 1.665 1.00 86.62 88 SER A C 1
ATOM 716 O O . SER A 1 88 ? -13.222 -10.216 2.061 1.00 86.62 88 SER A O 1
ATOM 718 N N . LYS A 1 89 ? -10.998 -10.027 2.299 1.00 88.44 89 LYS A N 1
ATOM 719 C CA . LYS A 1 89 ? -11.000 -9.139 3.469 1.00 88.44 89 LYS A CA 1
ATOM 720 C C . LYS A 1 89 ? -10.800 -7.671 3.092 1.00 88.44 89 LYS A C 1
ATOM 722 O O . LYS A 1 89 ? -10.836 -6.805 3.966 1.00 88.44 89 LYS A O 1
ATOM 727 N N . LEU A 1 90 ? -10.542 -7.393 1.814 1.00 88.44 90 LEU A N 1
ATOM 728 C CA . LEU A 1 90 ? -10.351 -6.047 1.305 1.00 88.44 90 LEU A CA 1
ATOM 729 C C . LEU A 1 90 ? -11.700 -5.326 1.277 1.00 88.44 90 LEU A C 1
ATOM 731 O O . LEU A 1 90 ? -12.562 -5.646 0.466 1.00 88.44 90 LEU A O 1
ATOM 735 N N . LYS A 1 91 ? -11.868 -4.330 2.147 1.00 88.06 91 LYS A N 1
ATOM 736 C CA . LYS A 1 91 ? -13.063 -3.482 2.178 1.00 88.06 91 LYS A CA 1
ATOM 737 C C . LYS A 1 91 ? -13.113 -2.490 1.026 1.00 88.06 91 LYS A C 1
ATOM 739 O O . LYS A 1 91 ? -14.191 -2.193 0.524 1.00 88.06 91 LYS A O 1
ATOM 744 N N . GLY A 1 92 ? -11.959 -1.986 0.600 1.00 86.06 92 GLY A N 1
ATOM 745 C CA . GLY A 1 92 ? -11.902 -1.002 -0.468 1.00 86.06 92 GLY A CA 1
ATOM 746 C C . GLY A 1 92 ? -10.495 -0.536 -0.805 1.00 86.06 92 GLY A C 1
ATOM 747 O O . GLY A 1 92 ? -9.531 -0.763 -0.065 1.00 86.06 92 GLY A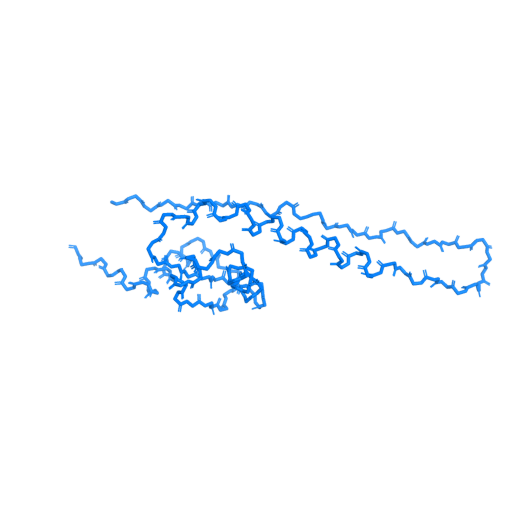 O 1
ATOM 748 N N . VAL A 1 93 ? -10.406 0.115 -1.962 1.00 87.75 93 VAL A N 1
ATOM 749 C CA . VAL A 1 93 ? -9.216 0.819 -2.432 1.00 87.75 93 VAL A CA 1
ATOM 750 C C . VAL A 1 93 ? -9.587 2.285 -2.577 1.00 87.75 93 VAL A C 1
ATOM 752 O O . VAL A 1 93 ? -10.336 2.645 -3.482 1.00 87.75 93 VAL A O 1
ATOM 755 N N . GLU A 1 94 ? -9.039 3.118 -1.707 1.00 85.62 94 GLU A N 1
ATOM 756 C CA . GLU A 1 94 ? -9.295 4.551 -1.689 1.00 85.62 94 GLU A CA 1
ATOM 757 C C . GLU A 1 94 ? -8.093 5.311 -2.243 1.00 85.62 94 GLU A C 1
ATOM 759 O O . GLU A 1 94 ? -6.924 4.980 -1.999 1.00 85.62 94 GLU A O 1
ATOM 764 N N . LYS A 1 95 ? -8.387 6.355 -3.016 1.00 85.69 95 LYS A N 1
ATOM 765 C CA . LYS A 1 95 ? -7.353 7.238 -3.548 1.00 85.69 95 LYS A CA 1
ATOM 766 C C . LYS A 1 95 ? -6.960 8.214 -2.456 1.00 85.69 95 LYS A C 1
ATOM 768 O O . LYS A 1 95 ? -7.776 9.022 -2.028 1.00 85.69 95 LYS A O 1
ATOM 773 N N . ALA A 1 96 ? -5.704 8.163 -2.049 1.00 81.50 96 ALA A N 1
ATOM 774 C CA . ALA A 1 96 ? -5.158 9.118 -1.105 1.00 81.50 96 ALA A CA 1
ATOM 775 C C . ALA A 1 96 ? -3.732 9.463 -1.513 1.00 81.50 96 ALA A C 1
ATOM 777 O O . ALA A 1 96 ? -2.959 8.577 -1.881 1.00 81.50 96 ALA A O 1
ATOM 778 N N . ASP A 1 97 ? -3.403 10.746 -1.473 1.00 75.94 97 ASP A N 1
ATOM 779 C CA . ASP A 1 97 ? -2.082 11.246 -1.827 1.00 75.94 97 ASP A CA 1
ATOM 780 C C . ASP A 1 97 ? -1.486 12.000 -0.638 1.00 75.94 97 ASP A C 1
ATOM 782 O O . ASP A 1 97 ? -2.212 12.666 0.097 1.00 75.94 97 ASP A O 1
ATOM 786 N N . SER A 1 98 ? -0.175 11.842 -0.454 1.00 68.88 98 SER A N 1
ATOM 787 C CA . SER A 1 98 ? 0.681 12.672 0.399 1.00 68.88 98 SER A CA 1
ATOM 788 C C . SER A 1 98 ? 0.053 13.092 1.737 1.00 68.88 98 SER A C 1
ATOM 790 O O . SER A 1 98 ? -0.124 14.274 2.023 1.00 68.88 98 SER A O 1
ATOM 792 N N . MET A 1 99 ? -0.281 12.103 2.571 1.00 80.31 99 MET A N 1
ATOM 793 C CA . MET A 1 99 ? -0.815 12.318 3.919 1.00 80.31 99 MET A CA 1
ATOM 794 C C . MET A 1 99 ? 0.282 12.231 4.980 1.00 80.31 99 MET A C 1
ATOM 796 O O . MET A 1 99 ? 1.174 11.388 4.911 1.00 80.31 99 MET A O 1
ATOM 800 N N . THR A 1 100 ? 0.175 13.066 6.010 1.00 83.62 100 THR A N 1
ATOM 801 C CA . THR A 1 100 ? 0.991 12.953 7.229 1.00 83.62 100 THR A CA 1
ATOM 802 C C . THR A 1 100 ? 0.551 11.756 8.077 1.00 83.62 100 THR A C 1
ATOM 804 O O . THR A 1 100 ? -0.586 11.294 7.974 1.00 83.62 100 THR A O 1
ATOM 807 N N . GLU A 1 101 ? 1.409 11.270 8.977 1.00 82.69 101 GLU A N 1
ATOM 808 C CA . GLU A 1 101 ? 1.073 10.141 9.863 1.00 82.69 101 GLU A CA 1
ATOM 809 C C . GLU A 1 101 ? -0.219 10.367 10.663 1.00 82.69 101 GLU A C 1
ATOM 811 O O . GLU A 1 101 ? -1.034 9.456 10.808 1.00 82.69 101 GLU A O 1
ATOM 816 N N . ASN A 1 102 ? -0.445 11.594 11.142 1.00 85.38 102 ASN A N 1
ATOM 817 C CA . ASN A 1 102 ? -1.656 11.948 11.883 1.00 85.38 102 ASN A CA 1
ATOM 818 C C . ASN A 1 102 ? -2.911 11.856 11.006 1.00 85.38 102 ASN A C 1
ATOM 820 O O . ASN A 1 102 ? -3.948 11.378 11.464 1.00 85.38 102 ASN A O 1
ATOM 824 N N . GLN A 1 103 ? -2.808 12.262 9.739 1.00 85.00 103 GLN A N 1
ATOM 825 C CA . GLN A 1 103 ? -3.898 12.135 8.771 1.00 85.00 103 GLN A CA 1
ATOM 826 C C . GLN A 1 103 ? -4.165 10.670 8.421 1.00 85.00 103 GLN A C 1
ATOM 828 O O . GLN A 1 103 ? -5.326 10.277 8.363 1.00 85.00 103 GLN A O 1
ATOM 833 N N . ILE A 1 104 ? -3.120 9.846 8.273 1.00 85.44 104 ILE A N 1
ATOM 834 C CA . ILE A 1 104 ? -3.261 8.398 8.054 1.00 85.44 104 ILE A CA 1
ATOM 835 C C . ILE A 1 104 ? -4.018 7.762 9.225 1.00 85.44 104 ILE A C 1
ATOM 837 O O . ILE A 1 104 ? -4.992 7.046 9.006 1.00 85.44 104 ILE A O 1
ATOM 841 N N . LYS A 1 105 ? -3.627 8.064 10.470 1.00 84.88 105 LYS A N 1
ATOM 842 C CA . LYS A 1 105 ? -4.309 7.547 11.669 1.00 84.88 105 LYS A CA 1
ATOM 843 C C . LYS A 1 105 ? -5.772 7.982 11.726 1.00 84.88 105 LYS A C 1
ATOM 845 O O . LYS A 1 105 ? -6.640 7.144 11.944 1.00 84.88 105 LYS A O 1
ATOM 850 N N . ALA A 1 106 ? -6.054 9.267 11.508 1.00 85.25 106 ALA A N 1
ATOM 851 C CA . ALA A 1 106 ? -7.421 9.787 11.513 1.00 85.25 106 ALA A CA 1
ATOM 852 C C . ALA A 1 106 ? -8.285 9.133 10.424 1.00 85.25 106 ALA A C 1
ATOM 854 O O . ALA A 1 106 ? -9.419 8.737 10.682 1.00 85.25 106 ALA A O 1
ATOM 855 N N . LEU A 1 107 ? -7.731 8.961 9.225 1.00 86.38 107 LEU A N 1
ATOM 856 C CA . LEU A 1 107 ? -8.417 8.325 8.110 1.00 86.38 107 LEU A CA 1
ATOM 857 C C . LEU A 1 107 ? -8.714 6.848 8.395 1.00 86.38 107 LEU A C 1
ATOM 859 O O . LEU A 1 107 ? -9.835 6.412 8.159 1.00 86.38 107 LEU A O 1
ATOM 863 N N . VAL A 1 108 ? -7.764 6.097 8.960 1.00 84.75 108 VAL A N 1
ATOM 864 C CA . VAL A 1 108 ? -7.981 4.694 9.352 1.00 84.75 108 VAL A CA 1
ATOM 865 C C . VAL A 1 108 ? -9.056 4.593 10.438 1.00 84.75 108 VAL A C 1
ATOM 867 O O . VAL A 1 108 ? -9.959 3.767 10.316 1.00 84.75 108 VAL A O 1
ATOM 870 N N . LYS A 1 109 ? -9.019 5.464 11.457 1.00 84.69 109 LYS A N 1
ATOM 871 C CA . LYS A 1 109 ? -10.038 5.510 12.522 1.00 84.69 109 LYS A CA 1
ATOM 872 C C . LYS A 1 109 ? -11.430 5.788 11.961 1.00 84.69 109 LYS A C 1
ATOM 874 O O . LYS A 1 109 ? -12.366 5.056 12.274 1.00 84.69 109 LYS A O 1
ATOM 879 N N . ASN A 1 110 ? -11.546 6.778 11.078 1.00 85.31 110 ASN A N 1
ATOM 880 C CA . ASN A 1 110 ? -12.802 7.111 10.409 1.00 85.31 110 ASN A CA 1
ATOM 881 C C . ASN A 1 110 ? -13.291 5.971 9.506 1.00 85.31 110 ASN A C 1
ATOM 883 O O . ASN A 1 110 ? -14.477 5.661 9.505 1.00 85.31 110 ASN A O 1
ATOM 887 N N . TYR A 1 111 ? -12.387 5.329 8.762 1.00 85.19 111 TYR A N 1
ATOM 888 C CA . TYR A 1 111 ? -12.731 4.275 7.809 1.00 85.19 111 TYR A CA 1
ATOM 889 C C . TYR A 1 111 ? -13.276 3.018 8.491 1.00 85.19 111 TYR A C 1
ATOM 891 O O . TYR A 1 111 ? -14.267 2.446 8.044 1.00 85.19 111 TYR A O 1
ATOM 899 N N . PHE A 1 112 ? -12.642 2.589 9.583 1.00 83.44 112 PHE A N 1
ATOM 900 C CA . PHE A 1 112 ? -13.094 1.425 10.348 1.00 83.44 112 PHE A CA 1
ATOM 901 C C . PHE A 1 112 ? -14.141 1.771 11.407 1.00 83.44 112 PHE A C 1
ATOM 903 O O . PHE A 1 112 ? -14.612 0.877 12.103 1.00 83.44 112 PHE A O 1
ATOM 910 N N . GLY A 1 113 ? -14.525 3.046 11.525 1.00 79.44 113 GLY A N 1
ATOM 911 C CA . GLY A 1 113 ? -15.490 3.487 12.524 1.00 79.44 113 GLY A CA 1
ATOM 912 C C . GLY A 1 113 ? -15.030 3.181 13.947 1.00 79.44 113 GLY A C 1
ATOM 913 O O . GLY A 1 113 ? -15.868 2.907 14.801 1.00 79.44 113 GLY A O 1
ATOM 914 N N . ILE A 1 114 ? -13.713 3.214 14.201 1.00 73.44 114 ILE A N 1
ATOM 915 C CA . ILE A 1 114 ? -13.150 3.080 15.549 1.00 73.44 114 ILE A CA 1
ATOM 916 C C . ILE A 1 114 ? -13.464 4.388 16.278 1.00 73.44 114 ILE A C 1
ATOM 918 O O . ILE A 1 114 ? -12.648 5.308 16.352 1.00 73.44 114 ILE A O 1
ATOM 922 N N . HIS A 1 115 ? -14.705 4.507 16.736 1.00 59.75 115 HIS A N 1
ATOM 923 C CA . HIS A 1 115 ? -15.096 5.512 17.700 1.00 59.75 115 HIS A CA 1
ATOM 924 C C . HIS A 1 115 ? -14.477 5.086 19.026 1.00 59.75 115 HIS A C 1
ATOM 926 O O . HIS A 1 115 ? -14.868 4.075 19.602 1.00 59.75 115 HIS A O 1
ATOM 932 N N . ASN A 1 116 ? -13.488 5.846 19.494 1.00 54.84 116 ASN A N 1
ATOM 933 C CA . ASN A 1 116 ? -13.161 5.817 20.910 1.00 54.84 116 ASN A CA 1
ATOM 934 C C . ASN A 1 116 ? -14.383 6.396 21.630 1.00 54.84 116 ASN A C 1
ATOM 936 O O . ASN A 1 116 ? -14.560 7.614 21.665 1.00 54.84 116 ASN A O 1
ATOM 940 N N . GLU A 1 117 ? -15.254 5.534 22.145 1.00 49.09 117 GLU A N 1
ATOM 941 C CA . GLU A 1 117 ? -16.144 5.936 23.225 1.00 49.09 117 GLU A CA 1
ATOM 942 C C . GLU A 1 117 ? -15.260 6.192 24.455 1.00 49.09 117 GLU A C 1
ATOM 944 O O 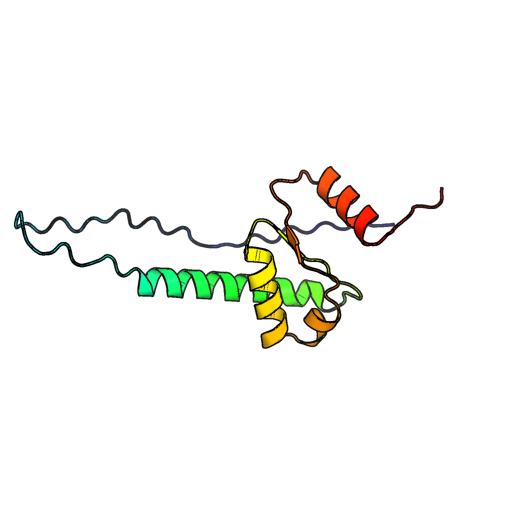. GLU A 1 117 ? -14.776 5.256 25.079 1.00 49.09 117 GLU A O 1
ATOM 949 N N . ILE A 1 118 ? -14.961 7.486 24.636 1.00 40.00 118 ILE A N 1
ATOM 950 C CA . ILE A 1 118 ? -14.568 8.248 25.841 1.00 40.00 118 ILE A CA 1
ATOM 951 C C . ILE A 1 118 ? -13.861 7.465 26.956 1.00 40.00 118 ILE A C 1
ATOM 953 O O . ILE A 1 118 ? -14.529 6.694 27.677 1.00 40.00 118 ILE A O 1
#

pLDDT: mean 74.88, std 13.25, range [40.0, 88.5]

Foldseek 3Di:
DDDDDDDDDLPDDPDDCPDQPPDPDDPDPSPDDPVVVVVVSNVVSLLVSLVVCVVVQVPPQADEAEEADCSQVVSLVSCVVPPVVSNVRYPYYYYDPDDDPVRVVVCVCVVVVVPPPD

Sequence (118 aa):
EHEKMTTIESNMEHFHPSGGSGTRFKGGPQDVVQDSKYLEKEKQQHKVYFRSIAPYLKGAHELAIFGPAQTGMRFAKHLERYNYMLFSKLKGVEKADSMTENQIKALVKNYFGIHNEI